Protein AF-G7YRK4-F1 (afdb_monomer_lite)

Organism: Clonorchis sinensis (NCBI:txid79923)

InterPro domains:
  IPR008952 Tetraspanin, EC2 domain superfamily [G3DSA:1.10.1450.10] (83-143)
  IPR008952 Tetraspanin, EC2 domain superfamily [SSF48652] (84-138)
  IPR018499 Tetraspanin/Peripherin [PF00335] (1-139)
  IPR018499 Tetraspanin/Peripherin [PTHR19282] (2-138)
  IPR018503 Tetraspanin, conserved site [PS00421] (39-61)

Sequence (143 aa):
ICALLLIIVGSWVQVKFSDYGPELQKVWQAAPIALIVLGAIILLVSFLGCCGAIKENVCMLYTYGVLLVILLIAEIVAAIMTVVYKDKIDPEIEKIFKDAVRDYPKPEIQQSIDLIQKTFECCGATGPEDYGVVPESCGTFQA

Foldseek 3Di:
DVLVVLLVVLVVQLVLLVPDDDVLNPVSNVVSVVSNVVSVLCVVLVCLCVVCVVVVPPVSVVVSVVSVVVVVVVVVVVVVCCVVCVVVVLVVQLVSQLVLLVCCVPPSSVVVVLCVCQVVLAFGSVAQVSDPDRDCSNPPSRD

pLDDT: mean 87.48, std 10.4, range [46.28, 98.12]

Secondary structure (DSSP, 8-state):
-HHHHHHHHHHHHHHHHTTS-HHHHHHHTHHHHHHHHHHHHHHHHHHHHHHHHHTT-HHHHHHHHHHHHHHHHHHHHHHHHHHHTHHHHHHHHHHHHHHHHHTTTSHHHHHHHHHHHHHHT--SSS-GGGSSS--GGGTT---

Structure (mmCIF, N/CA/C/O backbone):
data_AF-G7YRK4-F1
#
_entry.id   AF-G7YRK4-F1
#
loop_
_atom_site.group_PDB
_atom_site.id
_atom_site.type_symbol
_atom_site.label_atom_id
_atom_site.label_alt_id
_atom_site.label_comp_id
_atom_site.label_asym_id
_atom_site.label_entity_id
_atom_site.label_seq_id
_atom_site.pdbx_PDB_ins_code
_atom_site.Cartn_x
_atom_site.Cartn_y
_atom_site.Cartn_z
_atom_site.occupancy
_atom_site.B_iso_or_equiv
_atom_site.auth_seq_id
_atom_site.auth_comp_id
_atom_site.auth_asym_id
_atom_site.auth_atom_id
_atom_site.pdbx_PDB_model_num
ATOM 1 N N . ILE A 1 1 ? 1.697 3.251 16.963 1.00 90.75 1 ILE A N 1
ATOM 2 C CA . ILE A 1 1 ? 3.078 3.274 16.410 1.00 90.75 1 ILE A CA 1
ATOM 3 C C . ILE A 1 1 ? 3.052 3.096 14.894 1.00 90.75 1 ILE A C 1
ATOM 5 O O . ILE A 1 1 ? 3.432 4.033 14.210 1.00 90.75 1 ILE A O 1
ATOM 9 N N . CYS A 1 2 ? 2.520 1.990 14.359 1.00 93.06 2 CYS A N 1
ATOM 10 C CA . CYS A 1 2 ? 2.421 1.757 12.906 1.00 93.06 2 CYS A CA 1
ATOM 11 C C . CYS A 1 2 ? 1.744 2.911 12.142 1.00 93.06 2 CYS A C 1
ATOM 13 O O . CYS A 1 2 ? 2.259 3.351 11.124 1.00 93.06 2 CYS A O 1
ATOM 15 N N . ALA A 1 3 ? 0.661 3.477 12.687 1.00 94.75 3 ALA A N 1
ATOM 16 C CA . ALA A 1 3 ? -0.009 4.646 12.114 1.00 94.75 3 ALA A CA 1
ATOM 17 C C . ALA A 1 3 ? 0.913 5.868 11.927 1.00 94.75 3 ALA A C 1
ATOM 19 O O . ALA A 1 3 ? 0.859 6.530 10.897 1.00 94.75 3 ALA A O 1
ATOM 20 N N . LEU A 1 4 ? 1.792 6.144 12.900 1.00 95.56 4 LEU A N 1
ATOM 21 C CA . LEU A 1 4 ? 2.742 7.257 12.811 1.00 95.56 4 LEU A CA 1
ATOM 22 C C . LEU A 1 4 ? 3.780 7.001 11.717 1.00 95.56 4 LEU A C 1
ATOM 24 O O . LEU A 1 4 ? 4.111 7.917 10.974 1.00 95.56 4 LEU A O 1
ATOM 28 N N . LEU A 1 5 ? 4.247 5.755 11.580 1.00 95.75 5 LEU A N 1
ATOM 29 C CA . LEU A 1 5 ? 5.170 5.374 10.509 1.00 95.75 5 LEU A CA 1
ATOM 30 C C . LEU A 1 5 ? 4.535 5.572 9.129 1.00 95.75 5 LEU A C 1
ATOM 32 O O . LEU A 1 5 ? 5.174 6.157 8.263 1.00 95.75 5 LEU A O 1
ATOM 36 N N . LEU A 1 6 ? 3.275 5.163 8.941 1.00 95.25 6 LEU A N 1
ATOM 37 C CA . LEU A 1 6 ? 2.559 5.359 7.675 1.00 95.25 6 LEU A CA 1
ATOM 38 C C . LEU A 1 6 ? 2.423 6.843 7.311 1.00 95.25 6 LEU A C 1
ATOM 40 O O . LEU A 1 6 ? 2.687 7.216 6.171 1.00 95.25 6 LEU A O 1
ATOM 44 N N . ILE A 1 7 ? 2.080 7.698 8.280 1.00 95.69 7 ILE A N 1
ATOM 45 C CA . ILE A 1 7 ? 1.968 9.148 8.061 1.00 95.69 7 ILE A CA 1
ATOM 46 C C . ILE A 1 7 ? 3.331 9.754 7.705 1.00 95.69 7 ILE A C 1
ATOM 48 O O . ILE A 1 7 ? 3.417 10.553 6.772 1.00 95.69 7 ILE A O 1
ATOM 52 N N . ILE A 1 8 ? 4.397 9.370 8.417 1.00 95.56 8 ILE A N 1
ATOM 53 C CA . ILE A 1 8 ? 5.753 9.887 8.184 1.00 95.56 8 ILE A CA 1
ATOM 54 C C . ILE A 1 8 ? 6.258 9.460 6.804 1.00 95.56 8 ILE A C 1
ATOM 56 O O . ILE A 1 8 ? 6.709 10.309 6.039 1.00 95.56 8 ILE A O 1
ATOM 60 N N . VAL A 1 9 ? 6.150 8.171 6.466 1.00 92.44 9 VAL A N 1
ATOM 61 C CA . VAL A 1 9 ? 6.576 7.643 5.163 1.00 92.44 9 VAL A CA 1
ATOM 62 C C . VAL A 1 9 ? 5.757 8.270 4.040 1.00 92.44 9 VAL A C 1
ATOM 64 O O . VAL A 1 9 ? 6.342 8.763 3.082 1.00 92.44 9 VAL A O 1
ATOM 67 N N . GLY A 1 10 ? 4.429 8.329 4.171 1.00 91.69 10 GLY A N 1
ATOM 68 C CA . GLY A 1 10 ? 3.561 8.954 3.172 1.00 91.69 10 GLY A CA 1
ATOM 69 C C . GLY A 1 10 ? 3.913 10.424 2.933 1.00 91.69 10 GLY A C 1
ATOM 70 O O . GLY A 1 10 ? 4.081 10.834 1.787 1.00 91.69 10 GLY A O 1
ATOM 71 N N . SER A 1 11 ? 4.128 11.194 4.005 1.00 92.00 11 SER A N 1
ATOM 72 C CA . SER A 1 11 ? 4.558 12.599 3.913 1.00 92.00 11 SER A CA 1
ATOM 73 C C . SER A 1 11 ? 5.927 12.733 3.244 1.00 92.00 11 SER A C 1
ATOM 75 O O . SER A 1 11 ? 6.114 13.576 2.370 1.00 92.00 11 SER A O 1
ATOM 77 N N . TRP A 1 12 ? 6.888 11.884 3.620 1.00 90.81 12 TRP A N 1
ATOM 78 C CA . TRP A 1 12 ? 8.234 11.901 3.050 1.00 90.81 12 TRP A CA 1
ATOM 79 C C . TRP A 1 12 ? 8.225 11.582 1.549 1.00 90.81 12 TRP A C 1
ATOM 81 O O . TRP A 1 12 ? 8.847 12.298 0.763 1.00 90.81 12 TRP A O 1
ATOM 91 N N . VAL A 1 13 ? 7.458 10.564 1.144 1.00 85.88 13 VAL A N 1
ATOM 92 C CA . VAL A 1 13 ? 7.263 10.194 -0.265 1.00 85.88 13 VAL A CA 1
ATOM 93 C C . VAL A 1 13 ? 6.574 11.322 -1.030 1.00 85.88 13 VAL A C 1
ATOM 95 O O . VAL A 1 13 ? 7.017 11.653 -2.125 1.00 85.88 13 VAL A O 1
ATOM 98 N N . GLN A 1 14 ? 5.547 11.959 -0.460 1.00 85.75 14 GLN A N 1
ATOM 99 C CA . GLN A 1 14 ? 4.835 13.058 -1.117 1.00 85.75 14 GLN A CA 1
ATOM 100 C C . GLN A 1 14 ? 5.750 14.255 -1.405 1.00 85.75 14 GLN A C 1
ATOM 102 O O . GLN A 1 14 ? 5.695 14.805 -2.502 1.00 85.75 14 GLN A O 1
ATOM 107 N N . VAL A 1 15 ? 6.620 14.633 -0.458 1.00 83.31 15 VAL A N 1
ATOM 108 C CA . VAL A 1 15 ? 7.584 15.728 -0.668 1.00 83.31 15 VAL A CA 1
ATOM 109 C C . VAL A 1 15 ? 8.561 15.381 -1.787 1.00 83.31 15 VAL A C 1
ATOM 111 O O . VAL A 1 15 ? 8.806 16.214 -2.651 1.00 83.31 15 VAL A O 1
ATOM 114 N N . LYS A 1 16 ? 9.066 14.143 -1.827 1.00 78.06 16 LYS A N 1
ATOM 115 C CA . LYS A 1 16 ? 9.969 13.693 -2.895 1.00 78.06 16 LYS A CA 1
ATOM 116 C C . LYS A 1 16 ? 9.283 13.615 -4.256 1.00 78.06 16 LYS A C 1
ATOM 118 O O . LYS A 1 16 ? 9.897 13.962 -5.255 1.00 78.06 16 LYS A O 1
ATOM 123 N N . PHE A 1 17 ? 8.016 13.201 -4.301 1.00 73.06 17 PHE A N 1
ATOM 124 C CA . PHE A 1 17 ? 7.240 13.118 -5.541 1.00 73.06 17 PHE A CA 1
ATOM 125 C C . PHE A 1 17 ? 6.691 14.465 -6.039 1.00 73.06 17 PHE A C 1
ATOM 127 O O . PHE A 1 17 ? 6.217 14.560 -7.175 1.00 73.06 17 PHE A O 1
ATOM 134 N N . SER A 1 18 ? 6.768 15.524 -5.229 1.00 68.19 18 SER A N 1
ATOM 135 C CA . SER A 1 18 ? 6.336 16.864 -5.636 1.00 68.19 18 SER A CA 1
ATOM 136 C C . SER A 1 18 ? 7.237 17.500 -6.704 1.00 68.19 18 SER A C 1
ATOM 138 O O . SER A 1 18 ? 6.787 18.436 -7.363 1.00 68.19 18 SER A O 1
ATOM 140 N N . ASP A 1 19 ? 8.455 16.991 -6.904 1.00 67.56 19 ASP A N 1
ATOM 141 C CA . ASP A 1 19 ? 9.446 17.562 -7.829 1.00 67.56 19 ASP A CA 1
ATOM 142 C C . ASP A 1 19 ? 9.341 17.031 -9.278 1.00 67.56 19 ASP A C 1
ATOM 144 O O . ASP A 1 19 ? 10.046 17.503 -10.169 1.00 67.56 19 ASP A O 1
ATOM 148 N N . TYR A 1 20 ? 8.443 16.076 -9.557 1.00 63.62 20 TYR A N 1
ATOM 149 C CA . TYR A 1 20 ? 8.265 15.493 -10.898 1.00 63.62 20 TYR A CA 1
ATOM 150 C C . TYR A 1 20 ? 7.238 16.261 -11.749 1.00 63.62 20 TYR A C 1
ATOM 152 O O . TYR A 1 20 ? 6.320 16.887 -11.229 1.00 63.62 20 TYR A O 1
ATOM 160 N N . GLY A 1 21 ? 7.374 16.200 -13.080 1.00 58.81 21 GLY A N 1
ATOM 161 C CA . GLY A 1 21 ? 6.532 16.940 -14.032 1.00 58.81 21 GLY A CA 1
ATOM 162 C C . GLY A 1 21 ? 5.019 16.630 -13.959 1.00 58.81 21 GLY A C 1
ATOM 163 O O . GLY A 1 21 ? 4.626 15.542 -13.535 1.00 58.81 21 GLY A O 1
ATOM 164 N N . PRO A 1 22 ? 4.154 17.559 -14.420 1.00 58.38 22 PRO A N 1
ATOM 165 C CA . PRO A 1 22 ? 2.715 17.605 -14.108 1.00 58.38 22 PRO A CA 1
ATOM 166 C C . PRO A 1 22 ? 1.878 16.414 -14.607 1.00 58.38 22 PRO A C 1
ATOM 168 O O . PRO A 1 22 ? 0.827 16.131 -14.032 1.00 58.38 22 PRO A O 1
ATOM 171 N N . GLU A 1 23 ? 2.328 15.706 -15.646 1.00 53.62 23 GLU A N 1
ATOM 172 C CA . GLU A 1 23 ? 1.651 14.515 -16.190 1.00 53.62 23 GLU A CA 1
ATOM 173 C C . GLU A 1 23 ? 1.822 13.289 -15.272 1.00 53.62 23 GLU A C 1
ATOM 175 O O . GLU A 1 23 ? 0.868 12.554 -15.031 1.00 53.62 23 GLU A O 1
ATOM 180 N N . LEU A 1 24 ? 3.007 13.109 -14.674 1.00 56.34 24 LEU A N 1
ATOM 181 C CA . LEU A 1 24 ? 3.319 11.961 -13.813 1.00 56.34 24 LEU A CA 1
ATOM 182 C C . LEU A 1 24 ? 2.806 12.148 -12.369 1.00 56.34 24 LEU A C 1
ATOM 184 O O . LEU A 1 24 ? 2.585 11.176 -11.646 1.00 56.34 24 LEU A O 1
ATOM 188 N N . GLN A 1 25 ? 2.577 13.396 -11.941 1.00 61.53 25 GLN A N 1
ATOM 189 C CA . GLN A 1 25 ? 2.205 13.716 -10.557 1.00 61.53 25 GLN A CA 1
ATOM 190 C C . GLN A 1 25 ? 0.837 13.186 -10.135 1.00 61.53 25 GLN A C 1
ATOM 192 O O . GLN A 1 25 ? 0.680 12.744 -8.999 1.00 61.53 25 GLN A O 1
ATOM 197 N N . LYS A 1 26 ? -0.173 13.239 -11.010 1.00 62.28 26 LYS A N 1
ATOM 198 C CA . LYS A 1 26 ? -1.562 12.963 -10.598 1.00 62.28 26 LYS A CA 1
ATOM 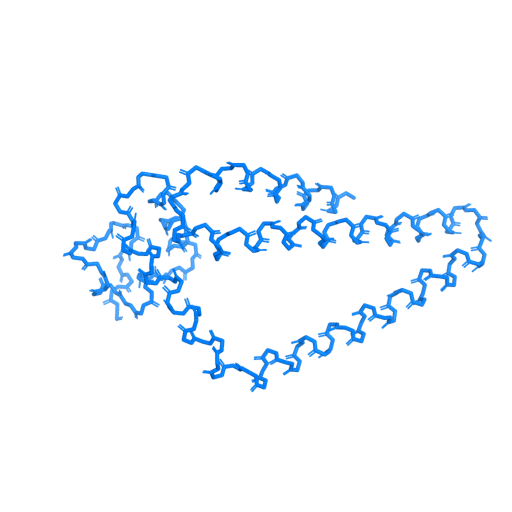199 C C . LYS A 1 26 ? -1.764 11.527 -10.134 1.00 62.28 26 LYS A C 1
ATOM 201 O O . LYS A 1 26 ? -2.488 11.291 -9.173 1.00 62.28 26 LYS A O 1
ATOM 206 N N . VAL A 1 27 ? -1.110 10.586 -10.802 1.00 60.53 27 VAL A N 1
ATOM 207 C CA . VAL A 1 27 ? -1.198 9.176 -10.439 1.00 60.53 27 VAL A CA 1
ATOM 208 C C . VAL A 1 27 ? -0.318 8.887 -9.229 1.00 60.53 27 VAL A C 1
ATOM 210 O O . VAL A 1 27 ? -0.772 8.296 -8.250 1.00 60.53 27 VAL A O 1
ATOM 213 N N . TRP A 1 28 ? 0.937 9.329 -9.266 1.00 69.94 28 TRP A N 1
ATOM 214 C CA . TRP A 1 28 ? 1.907 8.967 -8.239 1.00 69.94 28 TRP A CA 1
ATOM 215 C C . TRP A 1 28 ? 1.665 9.649 -6.892 1.00 69.94 28 TRP A C 1
ATOM 217 O O . TRP A 1 28 ? 2.104 9.126 -5.872 1.00 69.94 28 TRP A O 1
ATOM 227 N N . GLN A 1 29 ? 0.924 10.762 -6.841 1.00 76.31 29 GLN A N 1
ATOM 228 C CA . GLN A 1 29 ? 0.525 11.384 -5.574 1.00 76.31 29 GLN A CA 1
ATOM 229 C C . GLN A 1 29 ? -0.664 10.697 -4.893 1.00 76.31 29 GLN A C 1
ATOM 231 O O . GLN A 1 29 ? -0.821 10.838 -3.679 1.00 76.31 29 GLN A O 1
ATOM 236 N N . ALA A 1 30 ? -1.472 9.914 -5.614 1.00 82.31 30 ALA A N 1
ATOM 237 C CA . ALA A 1 30 ? -2.630 9.248 -5.021 1.00 82.31 30 ALA A CA 1
ATOM 238 C C . ALA A 1 30 ? -2.218 8.235 -3.937 1.00 82.31 30 ALA A C 1
ATOM 240 O O . ALA A 1 30 ? -2.808 8.210 -2.857 1.00 82.31 30 ALA A O 1
ATOM 241 N N . ALA A 1 31 ? -1.164 7.453 -4.188 1.00 85.00 31 ALA A N 1
ATOM 242 C CA . ALA A 1 31 ? -0.652 6.453 -3.253 1.00 85.00 31 ALA A CA 1
ATOM 243 C C . ALA A 1 31 ? -0.142 7.040 -1.914 1.00 85.00 31 ALA A C 1
ATOM 245 O O . ALA A 1 31 ? -0.638 6.623 -0.864 1.00 85.00 31 ALA A O 1
ATOM 246 N N . PRO A 1 32 ? 0.795 8.012 -1.879 1.00 89.44 32 PRO A N 1
ATOM 247 C CA . PRO A 1 32 ? 1.270 8.589 -0.622 1.00 89.44 32 PRO A CA 1
ATOM 248 C C . PRO A 1 32 ? 0.168 9.334 0.137 1.00 89.44 32 PRO A C 1
ATOM 250 O O . PRO A 1 32 ? 0.102 9.225 1.361 1.00 89.44 32 PRO A O 1
ATOM 253 N N . ILE A 1 33 ? -0.745 10.024 -0.559 1.00 90.75 33 ILE A N 1
ATOM 254 C CA . ILE A 1 33 ? -1.900 10.668 0.083 1.00 90.75 33 ILE A CA 1
ATOM 255 C C . ILE A 1 33 ? -2.802 9.614 0.739 1.00 90.75 33 ILE A C 1
ATOM 257 O O . ILE A 1 33 ? -3.198 9.781 1.894 1.00 90.75 33 ILE A O 1
ATOM 261 N N . ALA A 1 34 ? -3.080 8.501 0.052 1.00 91.12 34 ALA A N 1
ATOM 262 C CA . ALA A 1 34 ? -3.856 7.401 0.617 1.00 91.12 34 ALA A CA 1
ATOM 263 C C . ALA A 1 34 ? -3.190 6.806 1.871 1.00 91.12 34 ALA A C 1
ATOM 265 O O . ALA A 1 34 ? -3.880 6.561 2.860 1.00 91.12 34 ALA A O 1
ATOM 266 N N . LEU A 1 35 ? -1.858 6.646 1.880 1.00 92.19 35 LEU A N 1
ATOM 267 C CA . LEU A 1 35 ? -1.110 6.185 3.060 1.00 92.19 35 LEU A CA 1
ATOM 268 C C . LEU A 1 35 ? -1.253 7.135 4.257 1.00 92.19 35 LEU A C 1
ATOM 270 O O . LEU A 1 35 ? -1.434 6.673 5.385 1.00 92.19 35 LEU A O 1
ATOM 274 N N . ILE A 1 36 ? -1.208 8.451 4.025 1.00 94.88 36 ILE A N 1
ATOM 275 C CA . ILE A 1 36 ? -1.388 9.458 5.082 1.00 94.88 36 ILE A CA 1
ATOM 276 C C . ILE A 1 36 ? -2.807 9.385 5.652 1.00 94.88 36 ILE A C 1
ATOM 278 O O . ILE A 1 36 ? -2.977 9.334 6.872 1.00 94.88 36 ILE A O 1
ATOM 282 N N . VAL A 1 37 ? -3.824 9.345 4.785 1.00 95.00 37 VAL A N 1
ATOM 283 C CA . VAL A 1 37 ? -5.235 9.264 5.196 1.00 95.00 37 VAL A CA 1
ATOM 284 C C . VAL A 1 37 ? -5.495 7.981 5.985 1.00 95.00 37 VAL A C 1
ATOM 286 O O . VAL A 1 37 ? -6.069 8.033 7.074 1.00 95.00 37 VAL A O 1
ATOM 289 N N . LEU A 1 38 ? -5.015 6.839 5.488 1.00 94.75 38 LEU A N 1
ATOM 290 C CA . LEU A 1 38 ? -5.132 5.553 6.170 1.00 94.75 38 LEU A CA 1
ATOM 291 C C . LEU A 1 38 ? -4.441 5.585 7.539 1.00 94.75 38 LEU A C 1
ATOM 293 O O . LEU A 1 38 ? -5.029 5.185 8.544 1.00 94.75 38 LEU A O 1
ATOM 297 N N . GLY A 1 39 ? -3.218 6.118 7.604 1.00 96.31 39 GLY A N 1
ATOM 298 C CA . GLY A 1 39 ? -2.483 6.283 8.854 1.00 96.31 39 GLY A CA 1
ATOM 299 C C . GLY A 1 39 ? -3.234 7.150 9.870 1.00 96.31 39 GLY A C 1
ATOM 300 O O . GLY A 1 39 ? -3.306 6.788 11.044 1.00 96.31 39 GLY A O 1
ATOM 301 N N . ALA A 1 40 ? -3.856 8.248 9.433 1.00 96.38 40 ALA A N 1
ATOM 302 C CA . ALA A 1 40 ? -4.659 9.110 10.299 1.00 96.38 40 ALA A CA 1
ATOM 303 C C . ALA A 1 40 ? -5.896 8.385 10.858 1.00 96.38 40 ALA A C 1
ATOM 305 O O . ALA A 1 40 ? -6.160 8.465 12.060 1.00 96.38 40 ALA A O 1
ATOM 306 N N . ILE A 1 41 ? -6.612 7.621 10.026 1.00 95.31 41 ILE A N 1
ATOM 307 C CA . ILE A 1 41 ? -7.765 6.814 10.459 1.00 95.31 41 ILE A CA 1
ATOM 308 C C . ILE A 1 41 ? -7.331 5.774 11.498 1.00 95.31 41 ILE A C 1
ATOM 310 O O . ILE A 1 41 ? -7.932 5.690 12.572 1.00 95.31 41 ILE A O 1
ATOM 314 N N . ILE A 1 42 ? -6.251 5.029 11.229 1.00 95.75 42 ILE A N 1
ATOM 315 C CA . ILE A 1 42 ? -5.723 4.024 12.163 1.00 95.75 42 ILE A CA 1
ATOM 316 C C . ILE A 1 42 ? -5.317 4.685 13.484 1.00 95.75 42 ILE A C 1
ATOM 318 O O . ILE A 1 42 ? -5.588 4.127 14.549 1.00 95.75 42 ILE A O 1
ATOM 322 N N . LEU A 1 43 ? -4.695 5.869 13.450 1.00 96.00 43 LEU A N 1
ATOM 323 C CA . LEU A 1 43 ? -4.302 6.599 14.656 1.00 96.00 43 LEU A CA 1
ATOM 324 C C . LEU A 1 43 ? -5.517 6.969 15.515 1.00 96.00 43 LEU A C 1
ATOM 326 O O . LEU A 1 43 ? -5.495 6.729 16.722 1.00 96.00 43 LEU A O 1
ATOM 330 N N . LEU A 1 44 ? -6.575 7.504 14.898 1.00 94.12 44 LEU A N 1
ATOM 331 C CA . LEU A 1 44 ? -7.813 7.881 15.586 1.00 94.12 44 LEU A CA 1
ATOM 332 C C . LEU A 1 44 ? -8.499 6.667 16.215 1.00 94.12 44 LEU A C 1
ATOM 334 O O . LEU A 1 44 ? -8.802 6.676 17.407 1.00 94.12 44 LEU A O 1
ATOM 338 N N . VAL A 1 45 ? -8.689 5.597 15.442 1.00 94.88 45 VAL A N 1
ATOM 339 C CA . VAL A 1 45 ? -9.319 4.357 15.919 1.00 94.88 45 VAL A CA 1
ATOM 340 C C . VAL A 1 45 ? -8.494 3.719 17.042 1.00 94.88 45 VAL A C 1
ATOM 342 O O . VAL A 1 45 ? -9.046 3.323 18.068 1.00 94.88 45 VAL A O 1
ATOM 345 N N . SER A 1 46 ? -7.165 3.690 16.906 1.00 94.75 46 SER A N 1
ATOM 346 C CA . SER A 1 46 ? -6.265 3.159 17.940 1.00 94.75 46 SER A CA 1
ATOM 347 C C . SER A 1 46 ? -6.300 3.991 19.221 1.00 94.75 46 SER A C 1
ATOM 349 O O . SER A 1 46 ? -6.262 3.433 20.317 1.00 94.75 46 SER A O 1
ATOM 351 N N . PHE A 1 47 ? -6.382 5.320 19.106 1.00 92.94 47 PHE A N 1
ATOM 352 C CA . PHE A 1 47 ? -6.512 6.209 20.258 1.00 92.94 47 PHE A CA 1
ATOM 353 C C . PHE A 1 47 ? -7.832 5.967 20.991 1.00 92.94 47 PHE A C 1
ATOM 355 O O . PHE A 1 47 ? -7.831 5.839 22.215 1.00 92.94 47 PHE A O 1
ATOM 362 N N . LEU A 1 48 ? -8.940 5.834 20.252 1.00 92.50 48 LEU A N 1
ATOM 363 C CA . LEU A 1 48 ? -10.246 5.525 20.831 1.00 92.50 48 LEU A CA 1
ATOM 364 C C . LEU A 1 48 ? -10.239 4.189 21.582 1.00 92.50 48 LEU A C 1
ATOM 366 O O . LEU A 1 48 ? -10.678 4.139 22.728 1.00 92.50 48 LEU A O 1
ATOM 370 N N . GLY A 1 49 ? -9.674 3.140 20.981 1.00 93.81 49 GLY A N 1
ATOM 371 C CA . GLY A 1 49 ? -9.551 1.831 21.624 1.00 93.81 49 GLY A CA 1
ATOM 372 C C . GLY A 1 49 ? -8.665 1.865 22.875 1.00 93.81 49 GLY A C 1
ATOM 373 O O . GLY A 1 49 ? -9.073 1.398 23.936 1.00 93.81 49 GLY A O 1
ATOM 374 N N . CYS A 1 50 ? -7.479 2.476 22.783 1.00 93.81 50 CYS A N 1
ATOM 375 C CA . CYS A 1 50 ? -6.532 2.558 23.897 1.00 93.81 50 CYS A CA 1
ATOM 376 C C . CYS A 1 50 ? -7.092 3.381 25.068 1.00 93.81 50 CYS A C 1
ATOM 378 O O . CYS A 1 50 ? -7.129 2.914 26.206 1.00 93.81 50 CYS A O 1
ATOM 380 N N . CYS A 1 51 ? -7.591 4.591 24.803 1.00 92.00 51 CYS A N 1
ATOM 381 C CA . CYS A 1 51 ? -8.174 5.432 25.845 1.00 92.00 51 CYS A CA 1
ATOM 382 C C . CYS A 1 51 ? -9.499 4.877 26.380 1.00 92.00 51 CYS A C 1
ATOM 384 O O . CYS A 1 51 ? -9.766 5.042 27.569 1.00 92.00 51 CYS A O 1
ATOM 386 N N . GLY A 1 52 ? -10.308 4.217 25.546 1.00 91.75 52 GLY A N 1
ATOM 387 C CA . GLY A 1 52 ? -11.543 3.558 25.970 1.00 91.75 52 GLY A CA 1
ATOM 388 C C . GLY A 1 52 ? -11.278 2.421 26.953 1.00 91.75 52 GLY A C 1
ATOM 389 O O . GLY A 1 52 ? -11.954 2.343 27.976 1.00 91.75 52 GLY A O 1
ATOM 390 N N . ALA A 1 53 ? -10.246 1.612 26.692 1.00 92.94 53 ALA A N 1
ATOM 391 C CA . ALA A 1 53 ? -9.806 0.551 27.592 1.00 92.94 53 ALA A CA 1
ATOM 392 C C . ALA A 1 53 ? -9.225 1.105 28.904 1.00 92.94 53 ALA A C 1
ATOM 394 O O . ALA A 1 53 ? -9.627 0.670 29.976 1.00 92.94 53 ALA A O 1
ATOM 395 N N . ILE A 1 54 ? -8.330 2.102 28.836 1.00 94.69 54 ILE A N 1
ATOM 396 C CA . ILE A 1 54 ? -7.692 2.684 30.034 1.00 94.69 54 ILE A CA 1
ATOM 397 C C . ILE A 1 54 ? -8.711 3.389 30.937 1.00 94.69 54 ILE A C 1
ATOM 399 O O . ILE A 1 54 ? -8.600 3.325 32.157 1.00 94.69 54 ILE A O 1
ATOM 403 N N . LYS A 1 55 ? -9.684 4.097 30.354 1.00 92.06 55 LYS A N 1
ATOM 404 C CA . LYS A 1 55 ? -10.699 4.840 31.116 1.00 92.06 55 LYS A CA 1
ATOM 405 C C . LYS A 1 55 ? -11.912 3.992 31.506 1.00 92.06 55 LYS A C 1
ATOM 407 O O . LYS A 1 55 ? -12.859 4.564 32.039 1.00 92.06 55 LYS A O 1
ATOM 412 N N . GLU A 1 56 ? -11.922 2.697 31.171 1.00 92.69 56 GLU A N 1
ATOM 413 C CA . GLU A 1 56 ? -13.081 1.797 31.307 1.00 92.69 56 GLU A CA 1
ATOM 414 C C . GLU A 1 56 ? -14.395 2.426 30.792 1.00 92.69 56 GLU A C 1
ATOM 416 O O . GLU A 1 56 ? -15.490 2.192 31.304 1.00 92.69 56 GLU A O 1
ATOM 421 N N . ASN A 1 57 ? -14.301 3.270 29.757 1.00 91.38 57 ASN A N 1
ATOM 422 C CA . ASN A 1 57 ? -15.444 4.022 29.259 1.00 91.38 57 ASN A CA 1
ATOM 423 C C . ASN A 1 57 ? -16.159 3.224 28.168 1.00 91.38 57 ASN A C 1
ATOM 425 O O . ASN A 1 57 ? -15.754 3.224 27.003 1.00 91.38 57 ASN A O 1
ATOM 429 N N . VAL A 1 58 ? -17.274 2.600 28.547 1.00 92.44 58 VAL A N 1
ATOM 430 C CA . VAL A 1 58 ? -18.112 1.775 27.666 1.00 92.44 58 VAL A CA 1
ATOM 431 C C . VAL A 1 58 ? -18.567 2.531 26.414 1.00 92.44 58 VAL A C 1
ATOM 433 O O . VAL A 1 58 ? -18.581 1.952 25.332 1.00 92.44 58 VAL A O 1
ATOM 436 N N . CYS A 1 59 ? -18.880 3.828 26.517 1.00 90.62 59 CYS A N 1
ATOM 437 C CA . CYS A 1 59 ? -19.293 4.630 25.360 1.00 90.62 59 CYS A CA 1
ATOM 438 C C . CYS A 1 59 ? -18.160 4.749 24.326 1.00 90.62 59 CYS A C 1
ATOM 440 O O . CYS A 1 59 ? -18.389 4.604 23.128 1.00 90.62 59 CYS A O 1
ATOM 442 N N . MET A 1 60 ? -16.920 4.928 24.788 1.00 90.38 60 MET A N 1
ATOM 443 C CA . MET A 1 60 ? -15.730 5.035 23.936 1.00 90.38 60 MET A CA 1
ATOM 444 C C . MET A 1 60 ? -15.335 3.690 23.309 1.00 90.38 60 MET A C 1
ATOM 446 O O . MET A 1 60 ? -14.866 3.639 22.174 1.00 90.38 60 MET A O 1
ATOM 450 N N . LEU A 1 61 ? -15.559 2.589 24.028 1.00 92.50 61 LEU A N 1
ATOM 451 C CA . LEU A 1 61 ? -15.347 1.246 23.493 1.00 92.50 61 LEU A CA 1
ATOM 452 C C . LEU A 1 61 ? -16.436 0.857 22.479 1.00 92.50 61 LEU A C 1
ATOM 454 O O . LEU A 1 61 ? -16.142 0.220 21.469 1.00 92.50 61 LEU A O 1
ATOM 458 N N . TYR A 1 62 ? -17.681 1.287 22.705 1.00 93.88 62 TYR A N 1
ATOM 459 C CA . TYR A 1 62 ? -18.779 1.087 21.760 1.00 93.88 62 TYR A CA 1
ATOM 460 C C . TYR A 1 62 ? -18.541 1.851 20.454 1.00 93.88 62 TYR A C 1
ATOM 462 O O . TYR A 1 62 ? -18.684 1.275 19.377 1.00 93.88 62 TYR A O 1
ATOM 470 N N . THR A 1 63 ? -18.112 3.118 20.522 1.00 93.69 63 THR A N 1
ATOM 471 C CA . THR A 1 63 ? -17.765 3.885 19.313 1.00 93.69 63 THR A CA 1
ATOM 472 C C . THR A 1 63 ? -16.600 3.254 18.557 1.00 93.69 63 THR A C 1
ATOM 474 O O . THR A 1 63 ? -16.677 3.141 17.336 1.00 93.69 63 THR A O 1
ATOM 477 N N . TYR A 1 64 ? -15.568 2.771 19.256 1.00 94.81 64 TYR A N 1
ATOM 478 C CA . TYR A 1 64 ? -14.491 1.985 18.648 1.00 94.81 64 TYR A CA 1
ATOM 479 C C . TYR A 1 64 ? -15.030 0.754 17.899 1.00 94.81 64 TYR A C 1
ATOM 481 O O . TYR A 1 64 ? -14.701 0.559 16.730 1.00 94.81 64 TYR A O 1
ATOM 489 N N . GLY A 1 65 ? -15.910 -0.032 18.528 1.00 94.88 65 GLY A N 1
ATOM 490 C CA . GLY A 1 65 ? -16.517 -1.212 17.907 1.00 94.88 65 GLY A CA 1
ATOM 491 C C . GLY A 1 65 ? -17.342 -0.881 16.660 1.00 94.88 65 GLY A C 1
ATOM 492 O O . GLY A 1 65 ? -17.178 -1.523 15.625 1.00 94.88 65 GLY A O 1
ATOM 493 N N . VAL A 1 66 ? -18.180 0.158 16.721 1.00 96.31 66 VAL A N 1
ATOM 494 C CA . VAL A 1 66 ? -18.976 0.608 15.565 1.00 96.31 66 VAL A CA 1
ATOM 495 C C . VAL A 1 66 ? -18.075 1.071 14.418 1.00 96.31 66 VAL A C 1
ATOM 497 O O . VAL A 1 66 ? -18.318 0.704 13.270 1.00 96.31 66 VAL A O 1
ATOM 500 N N . LEU A 1 67 ? -17.013 1.829 14.711 1.00 95.25 67 LEU A N 1
ATOM 501 C CA . LEU A 1 67 ? -16.055 2.268 13.694 1.00 95.25 67 LEU A CA 1
ATOM 502 C C . LEU A 1 67 ? -15.351 1.083 13.023 1.00 95.25 67 LEU A C 1
ATOM 504 O O . LEU A 1 67 ? -15.217 1.086 11.803 1.00 95.25 67 LEU A O 1
ATOM 508 N N . LEU A 1 68 ? -14.958 0.054 13.781 1.00 96.12 68 LEU A N 1
ATOM 509 C CA . LEU A 1 68 ? -14.372 -1.159 13.204 1.00 96.12 68 LEU A CA 1
ATOM 510 C C . LEU A 1 68 ? -15.339 -1.897 12.277 1.00 96.12 68 LEU A C 1
ATOM 512 O O . LEU A 1 68 ? -14.930 -2.340 11.209 1.00 96.12 68 LEU A O 1
ATOM 516 N N . VAL A 1 69 ? -16.617 -2.009 12.650 1.00 97.56 69 VAL A N 1
ATOM 517 C CA . VAL A 1 69 ? -17.631 -2.644 11.792 1.00 97.56 69 VAL A CA 1
ATOM 518 C C . VAL A 1 69 ? -17.819 -1.858 10.494 1.00 97.56 69 VAL A C 1
ATOM 520 O O . VAL A 1 69 ? -17.887 -2.455 9.423 1.00 97.56 69 VAL A O 1
ATOM 523 N N . ILE A 1 70 ? -17.857 -0.525 10.564 1.00 96.69 70 ILE A N 1
ATOM 524 C CA . ILE A 1 70 ? -17.951 0.329 9.372 1.00 96.69 70 ILE A CA 1
ATOM 525 C C . ILE A 1 70 ? -16.725 0.140 8.470 1.00 96.69 70 ILE A C 1
ATOM 527 O O . ILE A 1 70 ? -16.886 -0.009 7.259 1.00 96.69 70 ILE A O 1
ATOM 531 N N . LEU A 1 71 ? -15.517 0.111 9.044 1.00 95.56 71 LEU A N 1
ATOM 532 C CA . LEU A 1 71 ? -14.285 -0.124 8.287 1.00 95.56 71 LEU A CA 1
ATOM 533 C C . LEU A 1 71 ? -14.278 -1.507 7.632 1.00 95.56 71 LEU A C 1
ATOM 535 O O . LEU A 1 71 ? -13.955 -1.606 6.455 1.00 95.56 71 LEU A O 1
ATOM 539 N N . LEU A 1 72 ? -14.727 -2.545 8.339 1.00 97.12 72 LEU A N 1
ATOM 540 C CA . LEU A 1 72 ? -14.834 -3.894 7.788 1.00 97.12 72 LEU A CA 1
ATOM 541 C C . LEU A 1 72 ? -15.792 -3.944 6.589 1.00 97.12 72 LEU A C 1
ATOM 543 O O . LEU A 1 72 ? -15.481 -4.541 5.562 1.00 97.12 72 LEU A O 1
ATOM 547 N N . ILE A 1 73 ? -16.955 -3.295 6.693 1.00 98.12 73 ILE A N 1
ATOM 548 C CA . ILE A 1 73 ? -17.905 -3.209 5.576 1.00 98.12 73 ILE A CA 1
ATOM 549 C C . ILE A 1 73 ? -17.267 -2.464 4.396 1.00 98.12 73 ILE A C 1
ATOM 551 O O . ILE A 1 73 ? -17.391 -2.911 3.256 1.00 98.12 73 ILE A O 1
ATOM 555 N N . ALA A 1 74 ? -16.561 -1.360 4.653 1.00 95.94 74 ALA A N 1
ATOM 556 C CA . ALA A 1 74 ? -15.868 -0.603 3.615 1.00 95.94 74 ALA A CA 1
ATOM 557 C C . ALA A 1 74 ? -14.774 -1.433 2.919 1.00 95.94 74 ALA A C 1
ATOM 559 O O . ALA A 1 74 ? -14.678 -1.393 1.694 1.00 95.94 74 ALA A O 1
ATOM 560 N N . GLU A 1 75 ? -13.998 -2.223 3.665 1.00 94.69 75 GLU A N 1
ATOM 561 C CA . GLU A 1 75 ? -12.982 -3.132 3.118 1.00 94.69 75 GLU A CA 1
ATOM 562 C C . GLU A 1 75 ? -13.603 -4.225 2.242 1.00 94.69 75 GLU A C 1
ATOM 564 O O . GLU A 1 75 ? -13.106 -4.486 1.147 1.00 94.69 75 GLU A O 1
ATOM 569 N N . ILE A 1 76 ? -14.725 -4.818 2.666 1.00 97.75 76 ILE A N 1
ATOM 570 C CA . ILE A 1 76 ? -15.454 -5.815 1.865 1.00 97.75 76 ILE A CA 1
ATOM 571 C C . ILE A 1 76 ? -15.954 -5.191 0.559 1.00 97.75 76 ILE A C 1
ATOM 573 O O . ILE A 1 76 ? -15.780 -5.774 -0.511 1.00 97.75 76 ILE A O 1
ATOM 577 N N . VAL A 1 77 ? -16.547 -3.995 0.626 1.00 97.69 77 VAL A N 1
ATOM 578 C CA . VAL A 1 77 ? -17.003 -3.273 -0.568 1.00 97.69 77 VAL A CA 1
ATOM 579 C C . VAL A 1 77 ? -15.825 -2.971 -1.491 1.00 97.69 77 VAL A C 1
ATOM 581 O O . VAL A 1 77 ? -15.914 -3.254 -2.682 1.00 97.69 77 VAL A O 1
ATOM 584 N N . ALA A 1 78 ? -14.711 -2.457 -0.965 1.00 94.19 78 ALA A N 1
ATOM 585 C CA . ALA A 1 78 ? -13.515 -2.174 -1.753 1.00 94.19 78 ALA A CA 1
ATOM 586 C C . ALA A 1 78 ? -12.956 -3.439 -2.424 1.00 94.19 78 ALA A C 1
ATOM 588 O O . ALA A 1 78 ? -12.654 -3.411 -3.614 1.00 94.19 78 ALA A O 1
ATOM 589 N N . ALA A 1 79 ? -12.887 -4.563 -1.705 1.00 95.50 79 ALA A N 1
ATOM 590 C CA . ALA A 1 79 ? -12.427 -5.837 -2.253 1.00 95.50 79 ALA A CA 1
ATOM 591 C C . ALA A 1 79 ? -13.318 -6.323 -3.407 1.00 95.50 79 ALA A C 1
ATOM 593 O O . ALA A 1 79 ? -12.811 -6.694 -4.466 1.00 95.50 79 ALA A O 1
ATOM 594 N N . ILE A 1 80 ? -14.644 -6.266 -3.236 1.00 97.00 80 ILE A N 1
ATOM 595 C CA . ILE A 1 80 ? -15.600 -6.628 -4.292 1.00 97.00 80 ILE A CA 1
ATOM 596 C C . ILE A 1 80 ? -15.445 -5.692 -5.495 1.00 97.00 80 ILE A C 1
ATOM 598 O O . ILE A 1 80 ? -15.377 -6.163 -6.629 1.00 97.00 80 ILE A O 1
ATOM 602 N N . MET A 1 81 ? -15.347 -4.380 -5.263 1.00 95.69 81 MET A N 1
ATOM 603 C CA . MET A 1 81 ? -15.166 -3.386 -6.323 1.00 95.69 81 MET A CA 1
ATOM 604 C C . MET A 1 81 ? -13.891 -3.653 -7.131 1.00 95.69 81 MET A C 1
ATOM 606 O O . MET A 1 81 ? -13.951 -3.660 -8.356 1.00 95.69 81 MET A O 1
ATOM 610 N N . THR A 1 82 ? -12.759 -3.937 -6.485 1.00 92.81 82 THR A N 1
ATOM 611 C CA . THR A 1 82 ? -11.498 -4.228 -7.186 1.00 92.81 82 THR A CA 1
ATOM 612 C C . THR A 1 82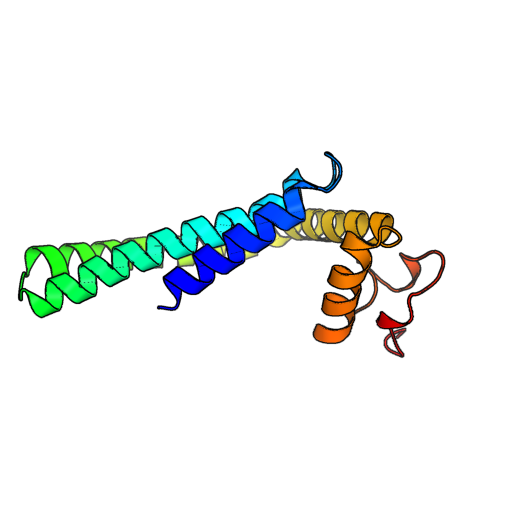 ? -11.626 -5.429 -8.121 1.00 92.81 82 THR A C 1
ATOM 614 O O . THR A 1 82 ? -11.131 -5.385 -9.243 1.00 92.81 82 THR A O 1
ATOM 617 N N . VAL A 1 83 ? -12.326 -6.487 -7.699 1.00 94.62 83 VAL A N 1
ATOM 618 C CA . VAL A 1 83 ? -12.530 -7.677 -8.539 1.00 94.62 83 VAL A CA 1
ATOM 619 C C . VAL A 1 83 ? -13.510 -7.394 -9.679 1.00 94.62 83 VAL A C 1
ATOM 621 O O . VAL A 1 83 ? -13.241 -7.753 -10.8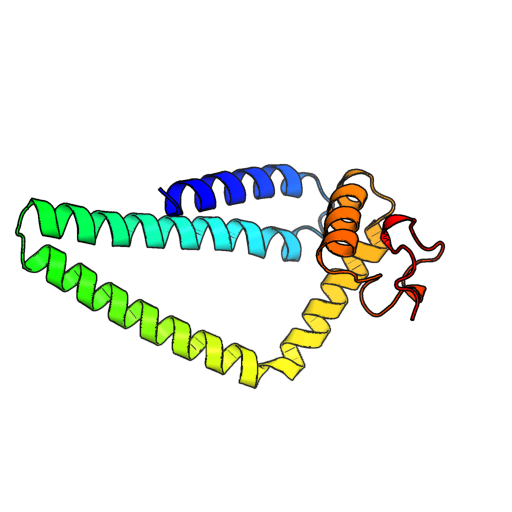20 1.00 94.62 83 VAL A O 1
ATOM 624 N N . VAL A 1 84 ? -14.633 -6.729 -9.394 1.00 96.69 84 VAL A N 1
ATOM 625 C CA . VAL A 1 84 ? -15.681 -6.434 -10.390 1.00 96.69 84 VAL A CA 1
ATOM 626 C C . VAL A 1 84 ? -15.199 -5.449 -11.456 1.00 96.69 84 VAL A C 1
ATOM 628 O O . VAL A 1 84 ? -15.583 -5.562 -12.617 1.00 96.69 84 VAL A O 1
ATOM 631 N N . TYR A 1 85 ? -14.363 -4.483 -11.079 1.00 94.62 85 TYR A N 1
ATOM 632 C CA . TYR A 1 85 ? -13.848 -3.454 -11.981 1.00 94.62 85 TYR A CA 1
ATOM 633 C C . TYR A 1 85 ? -12.434 -3.743 -12.488 1.00 94.62 85 TYR A C 1
ATOM 635 O O . TYR A 1 85 ? -11.819 -2.851 -13.074 1.00 94.62 85 TYR A O 1
ATOM 643 N N . LYS A 1 86 ? -11.931 -4.971 -12.315 1.00 92.62 86 LYS A N 1
ATOM 644 C CA . LYS A 1 86 ? -10.580 -5.365 -12.728 1.00 92.62 86 LYS A CA 1
ATOM 645 C C . LYS A 1 86 ? -10.278 -4.984 -14.181 1.00 92.62 86 LYS A C 1
ATOM 647 O O . LYS A 1 86 ? -9.299 -4.291 -14.426 1.00 92.62 86 LYS A O 1
ATOM 652 N N . ASP A 1 87 ? -11.184 -5.301 -15.107 1.00 93.62 87 ASP A N 1
ATOM 653 C CA . ASP A 1 87 ? -11.013 -5.017 -16.543 1.00 93.62 87 ASP A CA 1
ATOM 654 C C . ASP A 1 87 ? -10.858 -3.519 -16.865 1.00 93.62 87 ASP A C 1
ATOM 656 O O . ASP A 1 87 ? -10.363 -3.151 -17.928 1.00 93.62 87 ASP A O 1
ATOM 660 N N . LYS A 1 88 ? -11.296 -2.633 -15.960 1.00 90.81 88 LYS A N 1
ATOM 661 C CA . LYS A 1 88 ? -11.114 -1.180 -16.087 1.00 90.81 88 LYS A CA 1
ATOM 662 C C . LYS A 1 88 ? -9.865 -0.676 -15.369 1.00 90.81 88 LYS A C 1
ATOM 664 O O . LYS A 1 88 ? -9.321 0.345 -15.771 1.00 90.81 88 LYS A O 1
ATOM 669 N N . ILE A 1 89 ? -9.453 -1.349 -14.297 1.00 87.75 89 ILE A N 1
ATOM 670 C CA . ILE A 1 89 ? -8.312 -0.958 -13.463 1.00 87.75 89 ILE A CA 1
ATOM 671 C C . ILE A 1 89 ? -6.996 -1.399 -14.111 1.00 87.75 89 ILE A C 1
ATOM 673 O O . ILE A 1 89 ? -6.062 -0.604 -14.163 1.00 87.75 89 ILE A O 1
ATOM 677 N N . ASP A 1 90 ? -6.933 -2.620 -14.643 1.00 89.31 90 ASP A N 1
ATOM 678 C CA . ASP A 1 90 ? -5.732 -3.185 -15.269 1.00 89.31 90 ASP A CA 1
ATOM 679 C C . ASP A 1 90 ? -5.115 -2.273 -16.357 1.00 89.31 90 ASP A C 1
ATOM 681 O O . ASP A 1 90 ? -3.922 -1.978 -16.252 1.00 89.31 90 ASP A O 1
ATOM 685 N N . PRO A 1 91 ? -5.866 -1.732 -17.345 1.00 90.06 91 PRO A N 1
ATOM 686 C CA . PRO A 1 91 ? -5.277 -0.857 -18.365 1.00 90.06 91 PRO A CA 1
ATOM 687 C C . PRO A 1 91 ? -4.801 0.493 -17.812 1.00 90.06 91 PRO A C 1
ATOM 689 O O . PRO A 1 91 ? -3.847 1.071 -18.334 1.00 90.06 91 PRO A O 1
ATOM 692 N N . GLU A 1 92 ? -5.438 1.011 -16.757 1.00 86.94 92 GLU A N 1
ATOM 693 C CA . GLU A 1 92 ? -4.970 2.226 -16.081 1.00 86.94 92 GLU A CA 1
ATOM 694 C C . GLU A 1 92 ? -3.653 1.950 -15.351 1.00 86.94 92 GLU A C 1
ATOM 696 O O . GLU A 1 92 ? -2.703 2.712 -15.507 1.00 86.94 92 GLU A O 1
ATOM 701 N N . ILE A 1 93 ? -3.547 0.830 -14.627 1.00 85.94 93 ILE A N 1
ATOM 702 C CA . ILE A 1 93 ? -2.293 0.409 -13.984 1.00 85.94 93 ILE A CA 1
ATOM 703 C C . ILE A 1 93 ? -1.187 0.236 -15.028 1.00 85.94 93 ILE A C 1
ATOM 705 O O . ILE A 1 93 ? -0.094 0.772 -14.850 1.00 85.94 93 ILE A O 1
ATOM 709 N N . GLU A 1 94 ? -1.463 -0.443 -16.141 1.00 88.12 94 GLU A N 1
ATOM 710 C CA . GLU A 1 94 ? -0.486 -0.622 -17.218 1.00 88.12 94 GLU A CA 1
ATOM 711 C C . GLU A 1 94 ? 0.011 0.726 -17.759 1.00 88.12 94 GLU A C 1
ATOM 713 O O . GLU A 1 94 ? 1.216 0.941 -17.896 1.00 88.12 94 GLU A O 1
ATOM 718 N N . LYS A 1 95 ? -0.903 1.673 -18.005 1.00 86.69 95 LYS A N 1
ATOM 719 C CA . LYS A 1 95 ? -0.558 3.020 -18.474 1.00 86.69 95 LYS A CA 1
ATOM 720 C C . LYS A 1 95 ? 0.365 3.749 -17.496 1.00 86.69 95 LYS A C 1
ATOM 722 O O . LYS A 1 95 ? 1.333 4.374 -17.922 1.00 86.69 95 LYS A O 1
ATOM 727 N N . ILE A 1 96 ? 0.104 3.628 -16.197 1.00 84.88 96 ILE A N 1
ATOM 728 C CA . ILE A 1 96 ? 0.912 4.238 -15.133 1.00 84.88 96 ILE A CA 1
ATOM 729 C C . ILE A 1 96 ? 2.345 3.709 -15.161 1.00 84.88 96 ILE A C 1
ATOM 731 O O . ILE A 1 96 ? 3.297 4.492 -15.094 1.00 84.88 96 ILE A O 1
ATOM 735 N N . PHE A 1 97 ? 2.504 2.389 -15.272 1.00 86.94 97 PHE A N 1
ATOM 736 C CA . PHE A 1 97 ? 3.824 1.776 -15.370 1.00 86.94 97 PHE A CA 1
ATOM 737 C C . PHE A 1 97 ? 4.515 2.146 -16.684 1.00 86.94 97 PHE A C 1
ATOM 739 O O . PHE A 1 97 ? 5.700 2.469 -16.660 1.00 86.94 97 PHE A O 1
ATOM 746 N N . LYS A 1 98 ? 3.793 2.199 -17.811 1.00 88.56 98 LYS A N 1
ATOM 747 C CA . LYS A 1 98 ? 4.348 2.641 -19.102 1.00 88.56 98 LYS A CA 1
ATOM 748 C C . LYS A 1 98 ? 4.850 4.080 -19.057 1.00 88.56 98 LYS A C 1
ATOM 750 O O . LYS A 1 98 ? 5.940 4.362 -19.549 1.00 88.56 98 LYS A O 1
ATOM 755 N N . ASP A 1 99 ? 4.105 4.986 -18.429 1.00 85.88 99 ASP A N 1
ATOM 756 C CA . ASP A 1 99 ? 4.541 6.371 -18.236 1.00 85.88 99 ASP A CA 1
ATOM 757 C C . ASP A 1 99 ? 5.781 6.455 -17.326 1.00 85.88 99 ASP A C 1
ATOM 759 O O . ASP A 1 99 ? 6.692 7.240 -17.596 1.00 85.88 99 ASP A O 1
ATOM 763 N N . ALA A 1 100 ? 5.864 5.614 -16.290 1.00 84.62 100 ALA A N 1
ATOM 764 C CA . ALA A 1 100 ? 7.028 5.555 -15.408 1.00 84.62 100 ALA A CA 1
ATOM 765 C C . ALA A 1 100 ? 8.275 4.976 -16.106 1.00 84.62 100 ALA A C 1
ATOM 767 O O . ALA A 1 100 ? 9.376 5.491 -15.922 1.00 84.62 100 ALA A O 1
ATOM 768 N N . VAL A 1 101 ? 8.104 3.950 -16.947 1.00 88.94 101 VAL A N 1
ATOM 769 C CA . VAL A 1 101 ? 9.164 3.364 -17.783 1.00 88.94 101 VAL A CA 1
ATOM 770 C C . VAL A 1 101 ? 9.646 4.358 -18.841 1.00 88.94 101 VAL A C 1
ATOM 772 O O . VAL A 1 101 ? 10.851 4.505 -19.032 1.00 88.94 101 VAL A O 1
ATOM 775 N N . ARG A 1 102 ? 8.741 5.112 -19.480 1.00 87.12 102 ARG A N 1
ATOM 776 C CA . ARG A 1 102 ? 9.110 6.178 -20.429 1.00 87.12 102 ARG A CA 1
ATOM 777 C C . ARG A 1 102 ? 9.993 7.238 -19.776 1.00 87.12 102 ARG A C 1
ATOM 779 O O . ARG A 1 102 ? 10.949 7.714 -20.386 1.00 87.12 102 ARG A O 1
ATOM 786 N N . ASP A 1 103 ? 9.674 7.605 -18.542 1.00 86.50 103 ASP A N 1
ATOM 787 C CA . ASP A 1 103 ? 10.396 8.640 -17.814 1.00 86.50 103 ASP A CA 1
ATOM 788 C C . ASP A 1 103 ? 11.604 8.089 -17.021 1.00 86.50 103 ASP A C 1
ATOM 790 O O . ASP A 1 103 ? 12.317 8.864 -16.381 1.00 86.50 103 ASP A O 1
ATOM 794 N N . TYR A 1 104 ? 11.888 6.784 -17.118 1.00 86.81 104 TYR A N 1
ATOM 795 C CA . TYR A 1 104 ? 12.998 6.094 -16.451 1.00 86.81 104 TYR A CA 1
ATOM 796 C C . TYR A 1 104 ? 14.374 6.779 -16.573 1.00 86.81 104 TYR A C 1
ATOM 798 O O . TYR A 1 104 ? 15.097 6.785 -15.579 1.00 86.81 104 TYR A O 1
ATOM 806 N N . PRO A 1 105 ? 14.766 7.401 -17.711 1.00 86.50 105 PRO A N 1
ATOM 807 C CA . PRO A 1 105 ? 16.057 8.089 -17.815 1.00 86.50 105 PRO A CA 1
ATOM 808 C C . PRO A 1 105 ? 16.238 9.271 -16.847 1.00 86.50 105 PRO A C 1
ATOM 810 O O . PRO A 1 105 ? 17.344 9.797 -16.730 1.00 86.50 105 PRO A O 1
ATOM 813 N N . LYS A 1 106 ? 15.168 9.731 -16.182 1.00 84.88 106 LYS A N 1
ATOM 814 C CA . LYS A 1 106 ? 15.246 10.762 -15.144 1.00 84.88 106 LYS A CA 1
ATOM 815 C C . LYS A 1 106 ? 15.828 10.148 -13.863 1.00 84.88 106 LYS A C 1
ATOM 817 O O . LYS A 1 106 ? 15.268 9.170 -13.363 1.00 84.88 106 LYS A O 1
ATOM 822 N N . PRO A 1 107 ? 16.906 10.716 -13.292 1.00 80.19 107 PRO A N 1
ATOM 823 C CA . PRO A 1 107 ? 17.630 10.105 -12.176 1.00 80.19 107 PRO A CA 1
ATOM 824 C C . PRO A 1 107 ? 16.756 9.896 -10.935 1.00 80.19 107 PRO A C 1
ATOM 826 O O . PRO A 1 107 ? 17.001 8.980 -10.151 1.00 80.19 107 PRO A O 1
ATOM 829 N N . GLU A 1 108 ? 15.723 10.719 -10.758 1.00 75.56 108 GLU A N 1
ATOM 830 C CA . GLU A 1 108 ? 14.820 10.623 -9.620 1.00 75.56 108 GLU A CA 1
ATOM 831 C C . GLU A 1 108 ? 13.857 9.413 -9.761 1.00 75.56 108 GLU A C 1
ATOM 833 O O . GLU A 1 108 ? 13.557 8.726 -8.780 1.00 75.56 108 GLU A O 1
ATOM 838 N N . ILE A 1 109 ? 13.452 9.064 -10.992 1.00 79.31 109 ILE A N 1
ATOM 839 C CA . ILE A 1 109 ? 12.602 7.892 -11.290 1.00 79.31 109 ILE A CA 1
ATOM 840 C C . ILE A 1 109 ? 13.431 6.613 -11.349 1.00 79.31 109 ILE A C 1
ATOM 842 O O . ILE A 1 109 ? 12.990 5.574 -10.853 1.00 79.31 109 ILE A O 1
ATOM 846 N N . GLN A 1 110 ? 14.636 6.703 -11.911 1.00 85.56 110 GLN A N 1
ATOM 847 C CA . GLN A 1 110 ? 15.530 5.575 -12.141 1.00 85.56 110 GLN A CA 1
ATOM 848 C C . GLN A 1 110 ? 15.715 4.718 -10.881 1.00 85.56 110 GLN A C 1
ATOM 850 O O . GLN A 1 110 ? 15.469 3.518 -10.906 1.00 85.56 110 GLN A O 1
ATOM 855 N N . GLN A 1 111 ? 16.046 5.342 -9.743 1.00 84.19 111 GLN A N 1
ATOM 856 C CA . GLN A 1 111 ? 16.257 4.627 -8.477 1.00 84.19 111 GLN A CA 1
ATOM 857 C C . GLN A 1 111 ? 15.000 3.900 -7.981 1.00 84.19 111 GLN A C 1
ATOM 859 O O . GLN A 1 111 ? 15.091 2.806 -7.423 1.00 84.19 111 GLN A O 1
ATOM 864 N N . SER A 1 112 ? 13.831 4.513 -8.171 1.00 83.88 112 SER A N 1
ATOM 865 C CA . SER A 1 112 ? 12.553 3.956 -7.724 1.00 83.88 112 SER A CA 1
ATOM 866 C C . SER A 1 112 ? 12.161 2.746 -8.570 1.00 83.88 112 SER A C 1
ATOM 868 O O . SER A 1 112 ? 11.773 1.714 -8.026 1.00 83.88 112 SER A O 1
ATOM 870 N N . ILE A 1 113 ? 12.307 2.848 -9.894 1.00 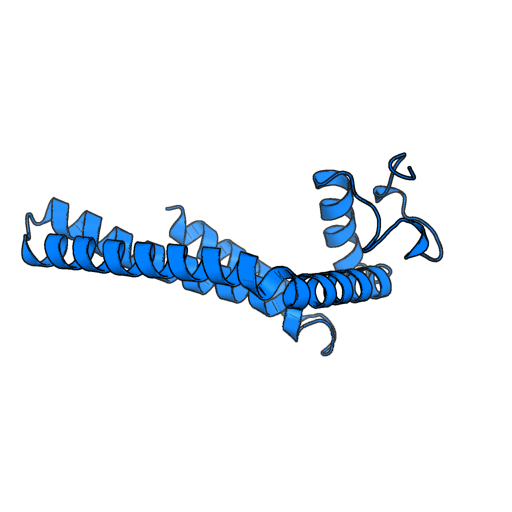86.81 113 ILE A N 1
ATOM 871 C CA . ILE A 1 113 ? 12.003 1.755 -10.824 1.00 86.81 113 ILE A CA 1
ATOM 872 C C . ILE A 1 113 ? 13.018 0.618 -10.690 1.00 86.81 113 ILE A C 1
ATOM 874 O O . ILE A 1 113 ? 12.603 -0.535 -10.633 1.00 86.81 113 ILE A O 1
ATOM 878 N N . ASP A 1 114 ? 14.307 0.920 -10.516 1.00 90.06 114 ASP A N 1
ATOM 879 C CA . ASP A 1 114 ? 15.339 -0.092 -10.258 1.00 90.06 114 ASP A CA 1
ATOM 880 C C . ASP A 1 114 ? 15.047 -0.904 -8.998 1.00 90.06 114 ASP A C 1
ATOM 882 O O . ASP A 1 114 ? 15.234 -2.122 -8.977 1.00 90.06 114 ASP A O 1
ATOM 886 N N . LEU A 1 115 ? 14.596 -0.232 -7.934 1.00 87.44 115 LEU A N 1
ATOM 887 C CA . LEU A 1 115 ? 14.205 -0.899 -6.700 1.00 87.44 115 LEU A CA 1
ATOM 888 C C . LEU A 1 115 ? 12.988 -1.794 -6.932 1.00 87.44 115 LEU A C 1
ATOM 890 O O . LEU A 1 115 ? 13.004 -2.939 -6.490 1.00 87.44 115 LEU A O 1
ATOM 894 N N . ILE A 1 116 ? 11.958 -1.301 -7.626 1.00 89.19 116 ILE A N 1
ATOM 895 C CA . ILE A 1 116 ? 10.749 -2.078 -7.933 1.00 89.19 116 ILE A CA 1
ATOM 896 C C . ILE A 1 116 ? 11.120 -3.331 -8.734 1.00 89.19 116 ILE A C 1
ATOM 898 O O . ILE A 1 116 ? 10.781 -4.433 -8.315 1.00 89.19 116 ILE A O 1
ATOM 902 N N . GLN A 1 117 ? 11.877 -3.182 -9.818 1.00 90.75 117 GLN A N 1
ATOM 903 C CA . GLN A 1 117 ? 12.266 -4.283 -10.702 1.00 90.75 117 GLN A CA 1
ATOM 904 C C . GLN A 1 117 ? 13.093 -5.349 -9.988 1.00 90.75 117 GLN A C 1
ATOM 906 O O . GLN A 1 117 ? 12.800 -6.536 -10.102 1.00 90.75 117 GLN A O 1
ATOM 911 N N . LYS A 1 118 ? 14.063 -4.939 -9.163 1.00 90.19 118 LYS A N 1
ATOM 912 C CA . LYS A 1 118 ? 14.861 -5.873 -8.354 1.00 90.19 118 LYS A CA 1
ATOM 913 C C . LYS A 1 118 ? 14.062 -6.526 -7.227 1.00 90.19 118 LYS A C 1
ATOM 915 O O . LYS A 1 118 ? 14.347 -7.660 -6.869 1.00 90.19 118 LYS A O 1
ATOM 920 N N . THR A 1 119 ? 13.098 -5.815 -6.641 1.00 89.88 119 THR A N 1
ATOM 921 C CA . THR A 1 119 ? 12.306 -6.317 -5.503 1.00 89.88 119 THR A CA 1
ATOM 922 C C . THR A 1 119 ? 11.229 -7.299 -5.948 1.00 89.88 119 THR A C 1
ATOM 924 O O . THR A 1 119 ? 10.963 -8.270 -5.246 1.00 89.88 119 THR A O 1
ATOM 927 N N . PHE A 1 120 ? 10.597 -7.032 -7.090 1.00 89.81 120 PHE A N 1
ATOM 928 C CA . PHE A 1 120 ? 9.502 -7.836 -7.629 1.00 89.81 120 PHE A CA 1
ATOM 929 C C . PHE A 1 120 ? 9.936 -8.769 -8.765 1.00 89.81 120 PHE A C 1
ATOM 931 O O . PHE A 1 120 ? 9.084 -9.448 -9.329 1.00 89.81 120 PHE A O 1
ATOM 938 N N . GLU A 1 121 ? 11.234 -8.801 -9.087 1.00 89.88 121 GLU A N 1
ATOM 939 C CA . GLU A 1 121 ? 11.822 -9.632 -10.147 1.00 89.88 121 GLU A CA 1
ATOM 940 C C . GLU A 1 121 ? 11.094 -9.461 -11.494 1.00 89.88 121 GLU A C 1
ATOM 942 O O . GLU A 1 121 ? 10.797 -10.422 -12.201 1.00 89.88 121 GLU A O 1
ATOM 947 N N . CYS A 1 122 ? 10.777 -8.209 -11.838 1.00 90.69 122 CYS A N 1
ATOM 948 C CA . CYS A 1 122 ? 10.045 -7.837 -13.048 1.00 90.69 122 CYS A CA 1
ATOM 949 C C . CYS A 1 122 ? 10.836 -6.842 -13.910 1.00 90.69 122 CYS A C 1
ATOM 951 O O . CYS A 1 122 ? 11.775 -6.204 -13.435 1.00 90.69 122 CYS A O 1
ATOM 953 N N . CYS A 1 123 ? 10.455 -6.692 -15.183 1.00 91.88 123 CYS A N 1
ATOM 954 C CA . CYS A 1 123 ? 11.084 -5.747 -16.106 1.00 91.88 123 CYS A CA 1
ATOM 955 C C . CYS A 1 123 ? 10.047 -5.058 -16.998 1.00 91.88 123 CYS A C 1
ATOM 957 O O . CYS A 1 123 ? 9.231 -5.719 -17.635 1.00 91.88 123 CYS A O 1
ATOM 959 N N . GLY A 1 124 ? 10.116 -3.727 -17.059 1.00 90.06 124 GLY A N 1
ATOM 960 C CA . GLY A 1 124 ? 9.175 -2.904 -17.822 1.00 90.06 124 GLY A CA 1
ATOM 961 C C . GLY A 1 124 ? 7.776 -2.850 -17.205 1.00 90.06 124 GLY A C 1
ATOM 962 O O . GLY A 1 124 ? 7.582 -3.170 -16.032 1.00 90.06 124 GLY A O 1
ATOM 963 N N . ALA A 1 125 ? 6.810 -2.382 -17.990 1.00 88.81 125 ALA A N 1
ATOM 964 C CA . ALA A 1 125 ? 5.397 -2.329 -17.625 1.00 88.81 125 ALA A CA 1
ATOM 965 C C . ALA A 1 125 ? 4.648 -3.576 -18.115 1.00 88.81 125 ALA A C 1
ATOM 967 O O . ALA A 1 125 ? 3.841 -4.155 -17.393 1.00 88.81 125 ALA A O 1
ATOM 968 N N . THR A 1 126 ? 4.946 -3.976 -19.347 1.00 89.75 126 THR A N 1
ATOM 969 C CA . THR A 1 126 ? 4.497 -5.191 -20.021 1.00 89.75 126 THR A CA 1
ATOM 970 C C . THR A 1 126 ? 5.654 -6.134 -20.343 1.00 89.75 126 THR A C 1
ATOM 972 O O . THR A 1 126 ? 5.436 -7.342 -20.365 1.00 89.75 126 THR A O 1
ATOM 975 N N . GLY A 1 127 ? 6.872 -5.612 -20.521 1.00 89.19 127 GLY A N 1
ATOM 976 C CA . GLY A 1 127 ? 8.058 -6.428 -20.770 1.00 89.19 127 GLY A CA 1
ATOM 977 C C . GLY A 1 127 ? 9.340 -5.610 -20.967 1.00 89.19 127 GLY A C 1
ATOM 978 O O . GLY A 1 127 ? 9.302 -4.375 -21.000 1.00 89.19 127 GLY A O 1
ATOM 979 N N . PRO A 1 128 ? 10.504 -6.269 -21.112 1.00 88.75 128 PRO A N 1
ATOM 980 C CA . PRO A 1 128 ? 11.786 -5.601 -21.356 1.00 88.75 128 PRO A CA 1
ATOM 981 C C . PRO A 1 128 ? 11.799 -4.741 -22.629 1.00 88.75 128 PRO A C 1
ATOM 983 O O . PRO A 1 128 ? 12.556 -3.774 -22.703 1.00 88.75 128 PRO A O 1
ATOM 986 N N . GLU A 1 129 ? 10.948 -5.049 -23.607 1.00 88.81 129 GLU A N 1
ATOM 987 C CA . GLU A 1 129 ? 10.750 -4.287 -24.841 1.00 88.81 129 GLU A CA 1
ATOM 988 C C . GLU A 1 129 ? 10.169 -2.881 -24.632 1.00 88.81 129 G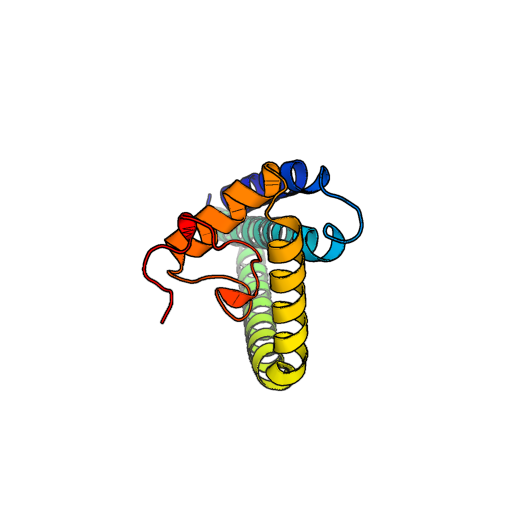LU A C 1
ATOM 990 O O . GLU A 1 129 ? 10.251 -2.052 -25.539 1.00 88.81 129 GLU A O 1
ATOM 995 N N . ASP A 1 130 ? 9.632 -2.577 -23.446 1.00 89.19 130 ASP A N 1
ATOM 996 C CA . ASP A 1 130 ? 9.190 -1.219 -23.111 1.00 89.19 130 ASP A CA 1
ATOM 997 C C . ASP A 1 130 ? 10.367 -0.231 -23.032 1.00 89.19 130 ASP A C 1
ATOM 999 O O . ASP A 1 130 ? 10.179 0.988 -23.094 1.00 89.19 130 ASP A O 1
ATOM 1003 N N . TYR A 1 131 ? 11.593 -0.749 -22.919 1.00 88.56 131 TYR A N 1
ATOM 1004 C CA . TYR A 1 131 ? 12.822 0.026 -22.952 1.00 88.56 131 TYR A CA 1
ATOM 1005 C C . TYR A 1 131 ? 13.458 0.025 -24.342 1.00 88.56 131 TYR A C 1
ATOM 1007 O O . TYR A 1 131 ? 13.606 -1.010 -24.984 1.00 88.56 131 TYR A O 1
ATOM 1015 N N . GLY A 1 132 ? 13.974 1.182 -24.770 1.00 86.62 132 GLY A N 1
ATOM 1016 C CA . GLY A 1 132 ? 14.874 1.235 -25.930 1.00 86.62 132 GLY A CA 1
ATOM 1017 C C . GLY A 1 132 ? 16.236 0.581 -25.653 1.00 86.62 132 GLY A C 1
ATOM 1018 O O . GLY A 1 132 ? 16.830 -0.028 -26.539 1.00 86.62 132 GLY A O 1
ATOM 1019 N N . VAL A 1 133 ? 16.722 0.692 -24.413 1.00 87.62 133 VAL A N 1
ATOM 1020 C CA . VAL A 1 133 ? 17.916 0.009 -23.901 1.00 87.62 133 VAL A CA 1
ATOM 1021 C C . VAL A 1 133 ? 17.558 -0.559 -22.536 1.00 87.62 133 VAL A C 1
ATOM 1023 O O . VAL A 1 133 ? 17.257 0.204 -21.618 1.00 87.62 133 VAL A O 1
ATOM 1026 N N . VAL A 1 134 ? 17.564 -1.886 -22.421 1.00 89.44 134 VAL A N 1
ATOM 1027 C CA . VAL A 1 134 ? 17.155 -2.588 -21.199 1.00 89.44 134 VAL A CA 1
ATOM 1028 C C . VAL A 1 134 ? 18.111 -2.240 -20.045 1.00 89.44 134 VAL A C 1
ATOM 1030 O O . VAL A 1 134 ? 19.324 -2.406 -20.201 1.00 89.44 134 VAL A O 1
ATOM 1033 N N . PRO A 1 135 ? 17.600 -1.759 -18.897 1.00 89.75 135 PRO A N 1
ATOM 1034 C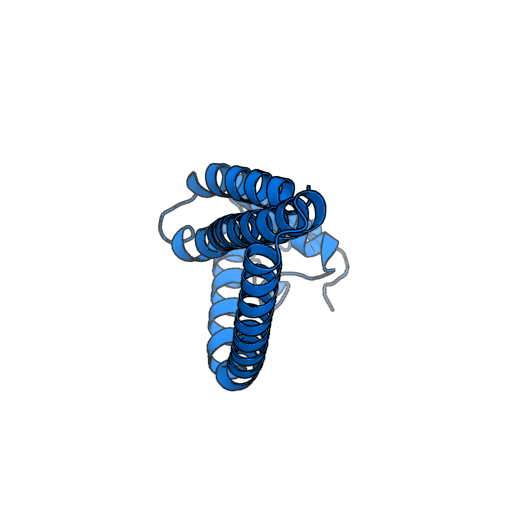 CA . PRO A 1 135 ? 18.411 -1.471 -17.719 1.00 89.75 135 PRO A CA 1
ATOM 1035 C C . PRO A 1 135 ? 19.069 -2.707 -17.098 1.00 89.75 135 PRO A C 1
ATOM 1037 O O . PRO A 1 135 ? 18.498 -3.795 -17.101 1.00 89.75 135 PRO A O 1
ATOM 1040 N N . GLU A 1 136 ? 20.220 -2.528 -16.442 1.00 87.25 136 GLU A N 1
ATOM 1041 C CA . GLU A 1 136 ? 20.857 -3.605 -15.661 1.00 87.25 136 GLU A CA 1
ATOM 1042 C C . GLU A 1 136 ? 19.984 -4.098 -14.494 1.00 87.25 136 GLU A C 1
ATOM 1044 O O . GLU A 1 136 ? 20.116 -5.241 -14.059 1.00 87.25 136 GLU A O 1
ATOM 1049 N N . SER A 1 137 ? 19.074 -3.259 -13.985 1.00 88.06 137 SER A N 1
ATOM 1050 C CA . SER A 1 137 ? 18.112 -3.626 -12.940 1.00 88.06 137 SER A CA 1
ATOM 1051 C C . SER A 1 137 ? 17.139 -4.725 -13.358 1.00 88.06 137 SER A C 1
ATOM 1053 O O . SER A 1 137 ? 16.671 -5.448 -12.480 1.00 88.06 137 SER A O 1
ATOM 1055 N N . CYS A 1 138 ? 16.921 -4.920 -14.662 1.00 88.31 138 CYS A N 1
ATOM 1056 C CA . CYS A 1 138 ? 16.139 -6.031 -15.199 1.00 88.31 138 CYS A CA 1
ATOM 1057 C C . CYS A 1 138 ? 16.872 -7.386 -15.181 1.00 88.31 138 CYS A C 1
ATOM 1059 O O . CYS A 1 138 ? 16.230 -8.416 -15.379 1.00 88.31 138 CYS A O 1
ATOM 1061 N N . GLY A 1 139 ? 18.190 -7.429 -14.938 1.00 77.75 139 GLY A N 1
ATOM 1062 C CA . GLY A 1 139 ? 18.945 -8.680 -14.768 1.00 77.75 139 GLY A CA 1
ATOM 1063 C C . GLY A 1 139 ? 18.710 -9.736 -15.867 1.00 77.75 139 GLY A C 1
ATOM 1064 O O . GLY A 1 139 ? 18.591 -9.409 -17.044 1.00 77.75 139 GLY A O 1
ATOM 1065 N N . THR A 1 140 ? 18.643 -11.017 -15.477 1.00 65.94 140 THR A N 1
ATOM 1066 C CA . THR A 1 140 ? 18.339 -12.168 -16.358 1.00 65.94 140 THR A CA 1
ATOM 1067 C C . THR A 1 140 ? 16.840 -12.471 -16.481 1.00 65.94 140 THR A C 1
ATOM 1069 O O . THR A 1 140 ? 16.475 -13.531 -16.983 1.00 65.94 140 THR A O 1
ATOM 1072 N N . PHE A 1 141 ? 15.954 -11.582 -16.022 1.00 64.38 141 PHE A N 1
ATOM 1073 C CA . PHE A 1 141 ? 14.496 -11.791 -16.014 1.00 64.38 141 PHE A CA 1
ATOM 1074 C C . PHE A 1 141 ? 13.845 -11.540 -17.391 1.00 64.38 141 PHE A C 1
ATOM 1076 O O . PHE A 1 141 ? 12.651 -11.284 -17.485 1.00 64.38 141 PHE A O 1
ATOM 1083 N N . GLN A 1 142 ? 14.633 -11.615 -18.468 1.00 57.03 142 GLN A N 1
ATOM 1084 C CA . GLN A 1 142 ? 14.240 -11.365 -19.862 1.00 57.03 142 GLN A CA 1
ATOM 1085 C C . GLN A 1 142 ? 13.499 -12.559 -20.504 1.00 57.03 142 GLN A C 1
ATOM 1087 O O . GLN A 1 142 ? 13.687 -12.815 -21.693 1.00 57.03 142 GLN A O 1
ATOM 1092 N N . ALA A 1 143 ? 12.748 -13.335 -19.716 1.00 46.28 143 ALA A N 1
ATOM 1093 C CA . ALA A 1 143 ? 12.030 -14.517 -20.199 1.00 46.28 143 ALA A CA 1
ATOM 1094 C C . ALA A 1 143 ? 10.758 -14.141 -20.967 1.00 46.28 143 ALA A C 1
ATOM 1096 O O . ALA A 1 143 ? 10.002 -13.286 -20.455 1.00 46.28 143 ALA A O 1
#

Radius of gyration: 19.96 Å; chains: 1; bounding box: 40×32×57 Å